Protein AF-A0A2G9ZGN1-F1 (afdb_monomer)

pLDDT: mean 92.4, std 6.83, range [63.09, 98.38]

InterPro domains:
  IPR003356 DNA methylase, adenine-specific [PF02384] (1-110)
  IPR029063 S-adenosyl-L-methionine-dependent methyltransferase superfamily [G3DSA:3.40.50.150] (1-111)
  IPR029063 S-adenosyl-L-methionine-dependent methyltransferase superfamily [SSF53335] (18-111)
  IPR051537 DNA Adenine N(4)/N(6)-Methyltransferase [PTHR42933] (5-110)

Structure (mmCIF, N/CA/C/O backbone):
data_AF-A0A2G9ZGN1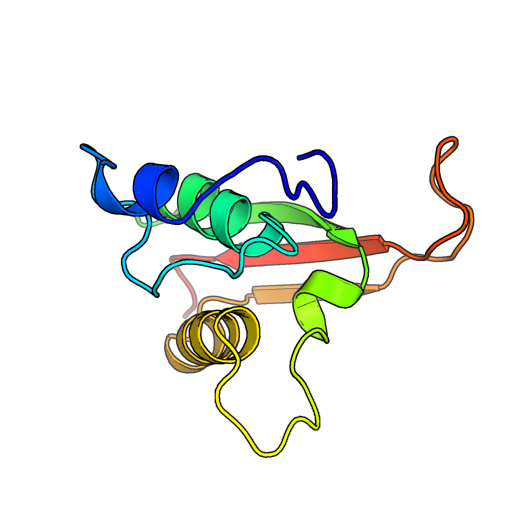-F1
#
_entry.id   AF-A0A2G9ZGN1-F1
#
loop_
_atom_site.group_PDB
_atom_site.id
_atom_site.type_symbol
_atom_site.label_atom_id
_atom_site.label_alt_id
_atom_site.label_comp_id
_atom_site.label_asym_id
_atom_site.label_entity_id
_atom_site.label_seq_id
_atom_site.pdbx_PDB_ins_code
_atom_site.Cartn_x
_atom_site.Cartn_y
_atom_site.Cartn_z
_atom_site.occupancy
_atom_site.B_iso_or_equiv
_atom_site.auth_seq_id
_atom_site.auth_comp_id
_atom_site.auth_asym_id
_atom_site.auth_atom_id
_atom_site.pdbx_PDB_model_num
ATOM 1 N N . PRO A 1 1 ? -1.951 -7.533 -6.458 1.00 91.88 1 PRO A N 1
ATOM 2 C CA . PRO A 1 1 ? -2.080 -6.901 -7.798 1.00 91.88 1 PRO A CA 1
ATOM 3 C C . PRO A 1 1 ? -0.810 -7.198 -8.607 1.00 91.88 1 PRO A C 1
ATOM 5 O O . PRO A 1 1 ? 0.150 -7.685 -8.012 1.00 91.88 1 PRO A O 1
ATOM 8 N N . MET A 1 2 ? -0.789 -6.920 -9.916 1.00 90.75 2 MET A N 1
ATOM 9 C CA . MET A 1 2 ? 0.483 -6.860 -10.652 1.00 90.75 2 MET A CA 1
ATOM 10 C C . MET A 1 2 ? 1.325 -5.709 -10.090 1.00 90.75 2 MET A C 1
ATOM 12 O O . MET A 1 2 ? 0.781 -4.640 -9.820 1.00 90.75 2 MET A O 1
ATOM 16 N N . TRP A 1 3 ? 2.617 -5.946 -9.878 1.00 90.19 3 TRP A N 1
ATOM 17 C CA . TRP A 1 3 ? 3.528 -4.970 -9.273 1.00 90.19 3 TRP A CA 1
ATOM 18 C C . TRP A 1 3 ? 3.951 -3.910 -10.292 1.00 90.19 3 TRP A C 1
ATOM 20 O O . TRP A 1 3 ? 4.112 -4.229 -11.471 1.00 90.19 3 TRP A O 1
ATOM 30 N N . ASN A 1 4 ? 4.163 -2.672 -9.839 1.00 88.25 4 ASN A N 1
ATOM 31 C CA . ASN A 1 4 ? 4.727 -1.576 -10.643 1.00 88.25 4 ASN A CA 1
ATOM 32 C C . ASN A 1 4 ? 3.990 -1.266 -11.950 1.00 88.25 4 ASN A C 1
ATOM 34 O O . ASN A 1 4 ? 4.610 -0.901 -12.945 1.00 88.25 4 ASN A O 1
ATOM 38 N N . GLN A 1 5 ? 2.663 -1.395 -11.967 1.00 93.19 5 GLN A N 1
ATOM 39 C CA . GLN A 1 5 ? 1.891 -0.983 -13.140 1.00 93.19 5 GLN A CA 1
ATOM 40 C C . GLN A 1 5 ? 2.011 0.532 -13.347 1.00 93.19 5 GLN A C 1
ATOM 42 O O . GLN A 1 5 ? 1.719 1.303 -12.435 1.00 93.19 5 GLN A O 1
ATOM 47 N N . ASP A 1 6 ? 2.384 0.948 -14.551 1.00 91.88 6 ASP A N 1
ATOM 48 C CA . ASP A 1 6 ? 2.574 2.344 -14.971 1.00 91.88 6 ASP A CA 1
ATOM 49 C C . ASP A 1 6 ? 1.466 2.838 -15.924 1.00 91.88 6 ASP A C 1
ATOM 51 O O . ASP A 1 6 ? 1.427 3.997 -16.333 1.00 91.88 6 ASP A O 1
ATOM 55 N N . THR A 1 7 ? 0.506 1.968 -16.243 1.00 92.56 7 THR A N 1
ATOM 56 C CA . THR A 1 7 ? -0.596 2.247 -17.173 1.00 92.56 7 THR A CA 1
ATOM 57 C C . THR A 1 7 ? -1.664 3.183 -16.604 1.00 92.56 7 THR A C 1
ATOM 59 O O . THR A 1 7 ? -2.517 3.671 -17.345 1.00 92.56 7 THR A O 1
ATOM 62 N N . PHE A 1 8 ? -1.671 3.407 -15.288 1.00 91.88 8 PHE A N 1
ATOM 63 C CA . PHE A 1 8 ? -2.657 4.253 -14.619 1.00 91.88 8 PHE A CA 1
ATOM 64 C C . PHE A 1 8 ? -2.167 5.696 -14.553 1.00 91.88 8 PHE A C 1
ATOM 66 O O . PHE A 1 8 ? -1.110 5.988 -13.997 1.00 91.88 8 PHE A O 1
ATOM 73 N N . THR A 1 9 ? -2.968 6.606 -15.099 1.00 91.88 9 THR A N 1
ATOM 74 C CA . THR A 1 9 ? -2.642 8.035 -15.143 1.00 91.88 9 THR A CA 1
ATOM 75 C C . THR A 1 9 ? -3.293 8.777 -13.984 1.00 91.88 9 THR A C 1
ATOM 77 O O . THR A 1 9 ? -4.213 8.274 -13.341 1.00 91.88 9 THR A O 1
ATOM 80 N N . GLN A 1 10 ? -2.871 10.021 -13.750 1.00 90.44 10 GLN A N 1
ATOM 81 C CA . GLN A 1 10 ? -3.498 10.886 -12.748 1.00 90.44 10 GLN A CA 1
ATOM 82 C C . GLN A 1 10 ? -5.028 10.996 -12.924 1.00 90.44 10 GLN A C 1
ATOM 84 O O . GLN A 1 10 ? -5.760 10.933 -11.937 1.00 90.44 10 GLN A O 1
ATOM 89 N N . ALA A 1 11 ? -5.513 11.033 -14.170 1.00 93.19 11 ALA A N 1
ATOM 90 C CA . ALA A 1 11 ? -6.940 11.073 -14.481 1.00 93.19 11 ALA A CA 1
ATOM 91 C C . ALA A 1 11 ? -7.707 9.836 -13.978 1.00 93.19 11 ALA A C 1
ATOM 93 O O . ALA A 1 11 ? -8.893 9.941 -13.671 1.00 93.19 11 ALA A O 1
ATOM 94 N N . THR A 1 12 ? -7.060 8.670 -13.862 1.00 93.94 12 THR A N 1
ATOM 95 C CA . THR A 1 12 ? -7.681 7.475 -13.269 1.00 93.94 12 THR A CA 1
ATOM 96 C C . THR A 1 12 ? -8.077 7.724 -11.814 1.00 93.94 12 THR A C 1
ATOM 98 O O . THR A 1 12 ? -9.139 7.279 -11.386 1.00 93.94 12 THR A O 1
ATOM 101 N N . TYR A 1 13 ? -7.232 8.425 -11.059 1.00 94.44 13 TYR A N 1
ATOM 102 C CA . TYR A 1 13 ? -7.447 8.663 -9.634 1.00 94.44 13 TYR A CA 1
ATOM 103 C C . TYR A 1 13 ? -8.384 9.850 -9.385 1.00 94.44 13 TYR A C 1
ATOM 105 O O . TYR A 1 13 ? -9.231 9.779 -8.502 1.00 94.44 13 TYR A O 1
ATOM 113 N N . GLU A 1 14 ? -8.274 10.909 -10.192 1.00 93.12 14 GLU A N 1
ATOM 114 C CA . GLU A 1 14 ? -9.128 12.104 -10.091 1.00 93.12 14 GLU A CA 1
ATOM 115 C C . GLU A 1 14 ? -10.594 11.822 -10.423 1.00 93.12 14 GLU A C 1
ATOM 117 O O . GLU A 1 14 ? -11.487 12.371 -9.784 1.00 93.12 14 GLU A O 1
ATOM 122 N N . ASN A 1 15 ? -10.851 10.942 -11.393 1.00 94.00 15 ASN A N 1
ATOM 123 C CA . ASN A 1 15 ? -12.208 10.581 -11.804 1.00 94.00 15 ASN A CA 1
ATOM 124 C C . ASN A 1 15 ? -12.801 9.434 -10.969 1.00 94.00 15 ASN A C 1
ATOM 126 O O . ASN A 1 15 ? -13.770 8.792 -11.382 1.00 94.00 15 ASN A O 1
ATOM 130 N N . ASP A 1 16 ? -12.221 9.137 -9.805 1.00 95.25 16 ASP A N 1
ATOM 131 C CA . ASP A 1 16 ? -12.723 8.082 -8.941 1.00 95.25 16 ASP A CA 1
ATOM 132 C C . ASP A 1 16 ? -14.044 8.462 -8.257 1.00 95.25 16 ASP A C 1
ATOM 134 O O . ASP A 1 16 ? -14.086 9.259 -7.321 1.00 95.25 16 ASP A O 1
ATOM 138 N N . THR A 1 17 ? -15.131 7.797 -8.644 1.00 95.19 17 THR A N 1
ATOM 139 C CA . THR A 1 17 ? -16.470 8.028 -8.080 1.00 95.19 17 THR A CA 1
ATOM 140 C C . THR A 1 17 ? -16.643 7.512 -6.648 1.00 95.19 17 THR A C 1
ATOM 142 O O . THR A 1 17 ? -17.650 7.810 -6.010 1.00 95.19 17 THR A O 1
ATOM 145 N N . TYR A 1 18 ? -15.702 6.713 -6.136 1.00 94.69 18 TYR A N 1
ATOM 146 C CA . TYR A 1 18 ? -15.810 6.049 -4.830 1.00 94.69 18 TYR A CA 1
ATOM 147 C C . TYR A 1 18 ? -14.969 6.703 -3.724 1.00 94.69 18 TYR A C 1
ATOM 149 O O . TYR A 1 18 ? -14.966 6.210 -2.591 1.00 94.69 18 TYR A O 1
ATOM 157 N N . ASN A 1 19 ? -14.268 7.801 -4.028 1.00 93.50 19 ASN A N 1
ATOM 158 C CA . ASN A 1 19 ? -13.406 8.523 -3.090 1.00 93.50 19 ASN A CA 1
ATOM 159 C C . ASN A 1 19 ? -12.443 7.582 -2.327 1.00 93.50 19 ASN A C 1
ATOM 161 O O . ASN A 1 19 ? -12.412 7.531 -1.088 1.00 93.50 19 ASN A O 1
ATOM 165 N N . ARG A 1 20 ? -11.727 6.748 -3.090 1.0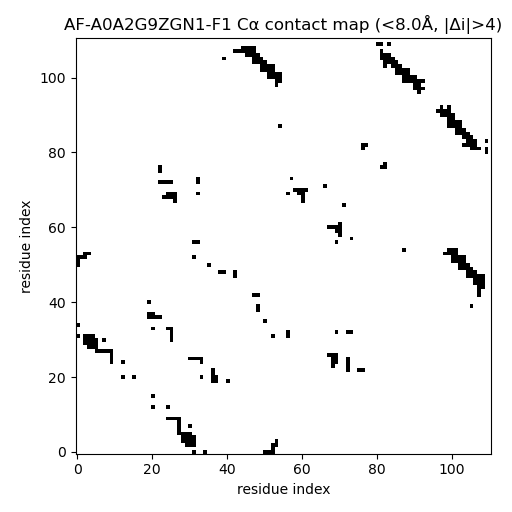0 95.75 20 ARG A N 1
ATOM 166 C CA . ARG A 1 20 ? -10.783 5.725 -2.612 1.00 95.75 20 ARG A CA 1
ATOM 167 C C . ARG A 1 20 ? -9.399 6.297 -2.334 1.00 95.75 20 ARG A C 1
ATOM 169 O O . ARG A 1 20 ? -8.728 5.806 -1.434 1.00 95.75 20 ARG A O 1
ATOM 176 N N . PHE A 1 21 ? -8.990 7.334 -3.057 1.00 96.19 21 PHE A N 1
ATOM 177 C CA . PHE A 1 21 ? -7.620 7.857 -3.047 1.00 96.19 21 PHE A CA 1
ATOM 178 C C . PHE A 1 21 ? -7.448 9.084 -2.138 1.00 96.19 21 PHE A C 1
ATOM 180 O O . PHE A 1 21 ? -6.918 10.114 -2.549 1.00 96.19 21 PHE A O 1
ATOM 187 N N . VAL A 1 22 ? -7.935 8.984 -0.897 1.00 93.75 22 VAL A N 1
ATOM 188 C CA . VAL A 1 22 ? -7.957 10.103 0.068 1.00 93.75 22 VAL A CA 1
ATOM 189 C C . VAL A 1 22 ? -6.571 10.509 0.574 1.00 93.75 22 VAL A C 1
ATOM 191 O O . VAL A 1 22 ? -6.399 11.642 1.010 1.00 93.75 22 VAL A O 1
ATOM 194 N N . TYR A 1 23 ? -5.587 9.611 0.485 1.00 94.75 23 TYR A N 1
ATOM 195 C CA . TYR A 1 23 ? -4.204 9.866 0.900 1.00 94.75 23 TY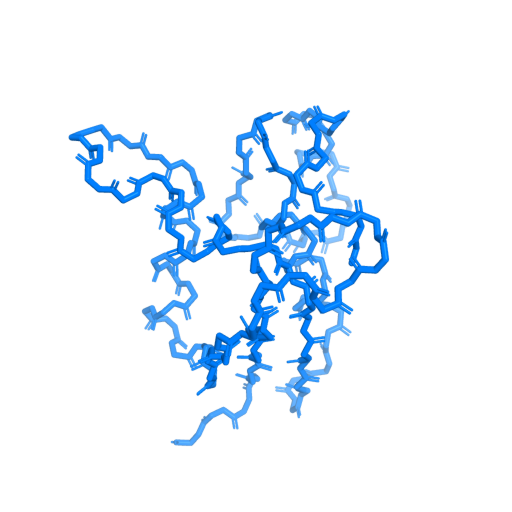R A CA 1
ATOM 196 C C . TYR A 1 23 ? -3.345 10.451 -0.232 1.00 94.75 23 TYR A C 1
ATOM 198 O O . TYR A 1 23 ? -2.159 10.727 -0.062 1.00 94.75 23 TYR A O 1
ATOM 206 N N . GLY A 1 24 ? -3.943 10.651 -1.410 1.00 94.12 24 GLY A N 1
ATOM 207 C CA . GLY A 1 24 ? -3.294 11.200 -2.592 1.00 94.12 24 GLY A CA 1
ATOM 208 C C . GLY A 1 24 ? -3.118 10.182 -3.714 1.00 94.12 24 GLY A C 1
ATOM 209 O O . GLY A 1 24 ? -3.431 8.995 -3.601 1.00 94.12 24 GLY A O 1
ATOM 210 N N . TYR A 1 25 ? -2.617 10.674 -4.844 1.00 94.12 25 TYR A N 1
ATOM 211 C CA . TYR A 1 25 ? -2.485 9.893 -6.072 1.00 94.12 25 TYR A CA 1
ATOM 212 C C . TYR A 1 25 ? -1.046 9.416 -6.233 1.00 94.12 25 TYR A C 1
ATOM 214 O O . TYR A 1 25 ? -0.141 10.246 -6.138 1.00 94.12 25 TYR A O 1
ATOM 222 N N . PRO A 1 26 ? -0.791 8.124 -6.489 1.00 91.88 26 PRO A N 1
ATOM 223 C CA . PRO A 1 26 ? 0.565 7.660 -6.756 1.00 91.88 26 PRO A CA 1
ATOM 224 C C . PRO A 1 26 ? 1.118 8.298 -8.044 1.00 91.88 26 PRO A C 1
ATOM 226 O O . PRO A 1 26 ? 0.385 8.884 -8.848 1.00 91.88 26 PRO A O 1
ATOM 229 N N . SER A 1 27 ? 2.435 8.238 -8.237 1.00 86.69 27 SER A N 1
ATOM 230 C CA . SER A 1 27 ? 3.051 8.679 -9.491 1.00 86.69 27 SER A CA 1
ATOM 231 C C . SER A 1 27 ? 2.754 7.699 -10.626 1.00 86.69 27 SER A C 1
ATOM 233 O O . SER A 1 27 ? 2.529 6.517 -10.395 1.00 86.69 27 SER A O 1
ATOM 235 N N . ASN A 1 28 ? 2.850 8.166 -11.873 1.00 86.38 28 ASN A N 1
ATOM 236 C CA . ASN A 1 28 ? 2.660 7.314 -13.057 1.00 86.38 28 ASN A CA 1
ATOM 237 C C . ASN A 1 28 ? 3.714 6.190 -13.180 1.00 86.38 28 ASN A C 1
ATOM 239 O O . ASN A 1 28 ? 3.621 5.369 -14.075 1.00 86.38 28 ASN A O 1
ATOM 243 N N . SER A 1 29 ? 4.735 6.165 -12.319 1.00 85.19 29 SER A N 1
ATOM 244 C CA . SER A 1 29 ? 5.786 5.143 -12.307 1.00 85.19 29 SER A CA 1
ATOM 245 C C . SER A 1 29 ? 5.389 3.840 -11.607 1.00 85.19 29 SER A C 1
ATOM 247 O O . SER A 1 29 ? 6.075 2.841 -11.784 1.00 85.19 29 SER A O 1
ATOM 249 N N . SER A 1 30 ? 4.368 3.857 -10.743 1.00 91.94 30 SER A N 1
ATOM 250 C CA . SER A 1 30 ? 3.855 2.655 -10.077 1.00 91.94 30 SER A CA 1
ATOM 251 C C . SER A 1 30 ? 2.479 2.912 -9.469 1.00 91.94 30 SER A C 1
ATOM 253 O O . SER A 1 30 ? 2.260 3.894 -8.763 1.00 91.94 30 SER A O 1
ATOM 255 N N . ALA A 1 31 ? 1.555 1.982 -9.691 1.00 94.75 31 ALA A N 1
ATOM 256 C CA . ALA A 1 31 ? 0.210 2.003 -9.131 1.00 94.75 31 ALA A CA 1
ATOM 257 C C . ALA A 1 31 ? 0.066 1.210 -7.821 1.00 94.75 31 ALA A C 1
ATOM 259 O O . ALA A 1 31 ? -1.059 1.013 -7.355 1.00 94.75 31 ALA A O 1
ATOM 260 N N . ASP A 1 32 ? 1.159 0.762 -7.196 1.00 95.62 32 ASP A N 1
ATOM 261 C CA . ASP A 1 32 ? 1.095 -0.087 -5.996 1.00 95.62 32 ASP A CA 1
ATOM 262 C C . ASP A 1 32 ? 0.321 0.587 -4.851 1.00 95.62 32 ASP A C 1
ATOM 264 O O . ASP A 1 32 ? -0.601 -0.002 -4.281 1.00 95.62 32 ASP A O 1
ATOM 268 N N . TRP A 1 33 ? 0.608 1.865 -4.575 1.00 96.06 33 TRP A N 1
ATOM 269 C CA . TRP A 1 33 ? -0.137 2.658 -3.585 1.00 96.06 33 TRP A CA 1
ATOM 270 C C . TRP A 1 33 ? -1.550 3.045 -4.038 1.00 96.06 33 TRP A C 1
ATOM 272 O O . TRP A 1 33 ? -2.394 3.371 -3.204 1.00 96.06 33 TRP A O 1
ATOM 282 N N . GLY A 1 34 ? -1.846 2.956 -5.335 1.00 96.38 34 GLY A N 1
ATOM 283 C CA . GLY A 1 34 ? -3.216 3.018 -5.843 1.00 96.38 34 GLY A CA 1
ATOM 284 C C . GLY A 1 34 ? -4.002 1.767 -5.443 1.00 96.38 34 GLY A C 1
ATOM 285 O O . GLY A 1 34 ? -5.082 1.861 -4.859 1.00 96.38 34 GLY A O 1
ATOM 286 N N . TRP A 1 35 ? -3.431 0.583 -5.667 1.00 97.19 35 TRP A N 1
ATOM 287 C CA . TRP A 1 35 ? -4.050 -0.681 -5.264 1.00 97.19 35 TRP A CA 1
ATOM 288 C C . TRP A 1 35 ? -4.216 -0.810 -3.750 1.00 97.19 35 TRP A C 1
ATOM 290 O O . TRP A 1 35 ? -5.276 -1.243 -3.298 1.00 97.19 35 TRP A O 1
ATOM 300 N N . ILE A 1 36 ? -3.215 -0.401 -2.964 1.00 97.56 36 ILE A N 1
ATOM 301 C CA . ILE A 1 36 ? -3.311 -0.398 -1.497 1.00 97.56 36 ILE A CA 1
ATOM 302 C C . ILE A 1 36 ? -4.505 0.448 -1.041 1.00 97.56 36 ILE A C 1
ATOM 304 O O . ILE A 1 36 ? -5.340 -0.039 -0.281 1.00 97.56 36 ILE A O 1
ATOM 308 N N . GLN A 1 37 ? -4.635 1.681 -1.541 1.00 97.31 37 GLN A N 1
ATOM 309 C CA . GLN A 1 37 ? -5.753 2.564 -1.191 1.00 97.31 37 GLN A CA 1
ATOM 310 C C . GLN A 1 37 ? -7.108 1.999 -1.637 1.00 97.31 37 GLN A C 1
ATOM 312 O O . GLN A 1 37 ? -8.080 2.042 -0.880 1.00 97.31 37 GLN A O 1
ATOM 317 N N . HIS A 1 38 ? -7.170 1.404 -2.831 1.00 97.06 38 HIS A N 1
ATOM 318 C CA . HIS A 1 38 ? -8.367 0.724 -3.324 1.00 97.06 38 HIS A CA 1
ATOM 319 C C . HIS A 1 38 ? -8.818 -0.406 -2.384 1.00 97.06 38 HIS A C 1
ATOM 321 O O . HIS A 1 38 ? -9.992 -0.474 -2.006 1.00 97.06 38 HIS A O 1
ATOM 327 N N . MET A 1 39 ? -7.890 -1.275 -1.975 1.00 97.56 39 MET A N 1
ATOM 328 C CA . MET A 1 39 ? -8.169 -2.375 -1.051 1.00 97.56 39 MET A CA 1
ATOM 329 C C . MET A 1 39 ? -8.551 -1.849 0.337 1.00 97.56 39 MET A C 1
ATOM 331 O O . MET A 1 39 ? -9.565 -2.274 0.886 1.00 97.56 39 MET A O 1
ATOM 335 N N . PHE A 1 40 ? -7.806 -0.874 0.866 1.00 97.25 40 PHE A N 1
ATOM 336 C CA . PHE A 1 40 ? -8.067 -0.246 2.161 1.00 97.25 40 PHE A CA 1
ATOM 337 C C . PHE A 1 40 ? -9.473 0.353 2.243 1.00 97.25 40 PHE A C 1
ATOM 339 O O . PHE A 1 40 ? -10.206 0.096 3.200 1.00 97.25 40 PHE A O 1
ATOM 346 N N . LYS A 1 41 ? -9.890 1.109 1.219 1.00 96.38 41 LYS A N 1
ATOM 347 C CA . LYS A 1 41 ? -11.229 1.711 1.184 1.00 96.38 41 LYS A CA 1
ATOM 348 C C . LYS A 1 41 ? -12.339 0.660 1.122 1.00 96.38 41 LYS A C 1
ATOM 350 O O . LYS A 1 41 ? -13.431 0.906 1.629 1.00 96.38 41 LYS A O 1
ATOM 355 N N . SER A 1 42 ? -12.047 -0.495 0.530 1.00 96.19 42 SER A N 1
ATOM 356 C CA . SER A 1 42 ? -12.982 -1.616 0.393 1.00 96.19 42 SER A CA 1
ATOM 357 C C . SER A 1 42 ? -13.139 -2.438 1.680 1.00 96.19 42 SER A C 1
ATOM 359 O O . SER A 1 42 ? -14.048 -3.262 1.773 1.00 96.19 42 SER A O 1
ATOM 361 N N . LEU A 1 43 ? -12.286 -2.227 2.689 1.00 96.38 43 LEU A N 1
ATOM 362 C CA . LEU A 1 43 ? -12.410 -2.892 3.984 1.00 96.38 43 LEU A CA 1
ATOM 363 C C . LEU A 1 43 ? -13.616 -2.381 4.781 1.00 96.38 43 LEU A C 1
ATOM 365 O O . LEU A 1 43 ? -13.966 -1.200 4.737 1.00 96.38 43 LEU A O 1
ATOM 369 N N . LYS A 1 44 ? -14.186 -3.259 5.612 1.00 96.88 44 LYS A N 1
ATOM 370 C CA . LYS A 1 44 ? -15.066 -2.853 6.720 1.00 96.88 44 LYS A CA 1
ATOM 371 C C . LYS A 1 44 ? -14.285 -2.026 7.752 1.00 96.88 44 LYS A C 1
ATOM 373 O O . LYS A 1 44 ? -13.060 -1.975 7.707 1.00 96.88 44 LYS A O 1
ATOM 378 N N . LYS A 1 45 ? -14.985 -1.370 8.683 1.00 93.75 45 LYS A N 1
ATOM 379 C CA . LYS A 1 45 ? -14.351 -0.534 9.723 1.00 93.75 45 LYS A CA 1
ATOM 380 C C . LYS A 1 45 ? -13.418 -1.329 10.650 1.00 93.75 45 LYS A C 1
ATOM 382 O O . LYS A 1 45 ? -12.418 -0.783 11.078 1.00 93.75 45 LYS A O 1
ATOM 387 N N . ASP A 1 46 ? -13.732 -2.597 10.873 1.00 95.50 46 ASP A N 1
ATOM 388 C CA . ASP A 1 46 ? -12.997 -3.618 11.635 1.00 95.50 46 ASP A CA 1
ATOM 389 C C . ASP A 1 46 ? -12.155 -4.540 10.726 1.00 95.50 46 ASP A C 1
ATOM 391 O O . ASP A 1 46 ? -11.727 -5.631 11.099 1.00 95.50 46 ASP A O 1
ATOM 395 N N . GLY A 1 47 ? -11.967 -4.142 9.465 1.00 97.19 47 GLY A N 1
ATOM 396 C CA . GLY A 1 47 ? -11.323 -4.968 8.456 1.00 97.19 47 GLY A CA 1
ATOM 397 C C . GLY A 1 47 ? -9.797 -4.943 8.524 1.00 97.19 47 GLY A C 1
ATOM 398 O O . GLY A 1 47 ? -9.170 -3.941 8.876 1.00 97.19 47 GLY A O 1
ATOM 399 N N . ARG A 1 48 ? -9.198 -6.040 8.054 1.00 97.56 48 ARG A N 1
ATOM 400 C CA . ARG A 1 48 ? -7.757 -6.190 7.839 1.00 97.56 48 ARG A CA 1
ATOM 401 C C . ARG A 1 48 ? -7.494 -6.685 6.419 1.00 97.56 48 ARG A C 1
ATOM 403 O O . ARG A 1 48 ? -8.258 -7.495 5.897 1.00 97.56 48 ARG A O 1
ATOM 410 N N . MET A 1 49 ? -6.410 -6.223 5.805 1.00 97.81 49 MET A N 1
ATOM 411 C CA . MET A 1 49 ? -5.924 -6.734 4.520 1.00 97.81 49 MET A CA 1
ATOM 412 C C . MET A 1 49 ? -4.464 -7.156 4.613 1.00 97.81 49 MET A C 1
ATOM 414 O O . MET A 1 49 ? -3.694 -6.588 5.383 1.00 97.81 49 MET A O 1
ATOM 418 N N . ALA A 1 50 ? -4.088 -8.106 3.764 1.00 98.12 50 ALA A N 1
ATOM 419 C CA . ALA A 1 50 ? -2.705 -8.403 3.433 1.00 98.12 50 ALA A CA 1
ATOM 420 C C . ALA A 1 50 ? -2.548 -8.321 1.912 1.00 98.12 50 ALA A C 1
ATO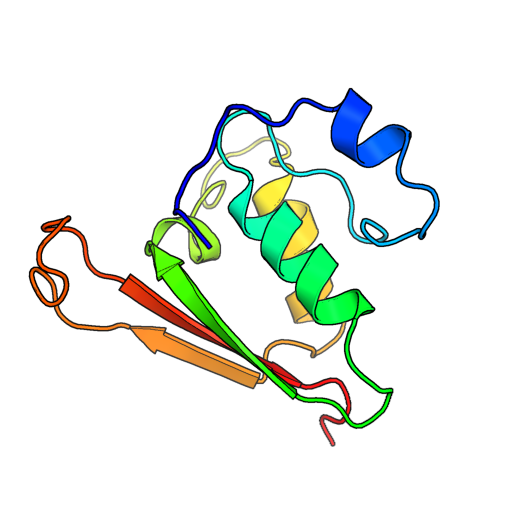M 422 O O . ALA A 1 50 ? -3.412 -8.795 1.169 1.00 98.12 50 ALA A O 1
ATOM 423 N N . VAL A 1 51 ? -1.467 -7.705 1.445 1.00 98.06 51 VAL A N 1
ATOM 424 C CA . VAL A 1 51 ? -1.158 -7.600 0.018 1.00 98.06 51 VAL A CA 1
ATOM 425 C C . VAL A 1 51 ? 0.308 -7.906 -0.228 1.00 98.06 51 VAL A C 1
ATOM 427 O O . VAL A 1 51 ? 1.178 -7.532 0.555 1.00 98.06 51 VAL A O 1
ATOM 430 N N . VAL A 1 52 ? 0.560 -8.601 -1.333 1.00 96.62 52 VAL A N 1
ATOM 431 C CA . VAL A 1 52 ? 1.898 -8.958 -1.788 1.00 96.62 52 VAL A CA 1
ATOM 432 C C . VAL A 1 52 ? 2.341 -7.987 -2.881 1.00 96.62 52 VAL A C 1
ATOM 434 O O . VAL A 1 52 ? 1.645 -7.848 -3.891 1.00 96.62 52 VAL A O 1
ATOM 437 N N . LEU A 1 53 ? 3.484 -7.332 -2.672 1.00 95.44 53 LEU A N 1
ATOM 438 C CA . LEU A 1 53 ? 4.071 -6.299 -3.542 1.00 95.44 53 LEU A CA 1
ATOM 439 C C . LEU A 1 53 ? 5.594 -6.473 -3.632 1.00 95.44 53 LEU A C 1
ATOM 441 O O . LEU A 1 53 ? 6.161 -7.231 -2.847 1.00 95.44 53 LEU A O 1
ATOM 445 N N . ASP A 1 54 ? 6.271 -5.766 -4.538 1.00 93.44 54 ASP A N 1
ATOM 446 C CA . ASP A 1 54 ? 7.734 -5.670 -4.488 1.00 93.44 54 ASP A CA 1
ATOM 447 C C . ASP A 1 54 ? 8.214 -4.748 -3.354 1.00 93.44 54 ASP A C 1
ATOM 449 O O . ASP A 1 54 ? 7.464 -3.932 -2.805 1.00 93.44 54 ASP A O 1
ATOM 453 N N . THR A 1 55 ? 9.500 -4.849 -3.012 1.00 93.94 55 THR A N 1
ATOM 454 C CA . THR A 1 55 ? 10.138 -4.035 -1.960 1.00 93.94 55 THR A CA 1
ATOM 455 C C . THR A 1 55 ? 10.103 -2.527 -2.222 1.00 93.94 55 THR A C 1
ATOM 457 O O . THR A 1 55 ? 10.235 -1.722 -1.292 1.00 93.94 55 THR A O 1
ATOM 460 N N . GLY A 1 56 ? 9.898 -2.101 -3.462 1.00 91.62 56 GLY A N 1
ATOM 461 C CA . GLY A 1 56 ? 9.758 -0.704 -3.824 1.00 91.62 56 GLY A CA 1
ATOM 462 C C . GLY A 1 56 ? 8.513 -0.049 -3.224 1.00 91.62 56 GLY A C 1
ATOM 463 O O . GLY A 1 56 ? 8.572 1.136 -2.904 1.00 91.62 56 GLY A O 1
ATOM 464 N N . ALA A 1 57 ? 7.442 -0.791 -2.922 1.00 93.44 57 ALA A N 1
ATOM 465 C CA . ALA A 1 57 ? 6.244 -0.217 -2.296 1.00 93.44 57 ALA A CA 1
ATOM 466 C C . ALA A 1 57 ? 6.537 0.433 -0.925 1.00 93.44 57 ALA A C 1
ATOM 468 O O . ALA A 1 57 ? 5.911 1.429 -0.546 1.00 93.44 57 ALA A O 1
ATOM 469 N N . VAL A 1 58 ? 7.535 -0.073 -0.193 1.00 93.69 58 VAL A N 1
ATOM 470 C CA . VAL A 1 58 ? 7.944 0.457 1.123 1.00 93.69 58 VAL A CA 1
ATOM 471 C C . VAL A 1 58 ? 9.150 1.397 1.065 1.00 93.69 58 VAL A C 1
ATOM 473 O O . VAL A 1 58 ? 9.443 2.071 2.051 1.00 93.69 58 VAL A O 1
ATOM 476 N N . SER A 1 59 ? 9.837 1.491 -0.076 1.00 91.12 59 SER A N 1
ATOM 477 C CA . SER A 1 59 ? 11.113 2.213 -0.197 1.00 91.12 59 SER A CA 1
ATOM 478 C C . SER A 1 59 ? 11.131 3.310 -1.263 1.00 91.12 59 SER A C 1
ATOM 480 O O . SER A 1 59 ? 11.911 4.256 -1.136 1.00 91.12 59 SER A O 1
ATOM 482 N N . ARG A 1 60 ? 10.259 3.266 -2.280 1.00 90.12 60 ARG A N 1
ATOM 483 C CA . ARG A 1 60 ? 10.226 4.276 -3.348 1.00 90.12 60 ARG A CA 1
ATOM 484 C C . ARG A 1 60 ? 10.024 5.673 -2.781 1.00 90.12 60 ARG A C 1
ATOM 486 O O . ARG A 1 60 ? 9.198 5.900 -1.893 1.00 90.12 60 ARG A O 1
ATOM 493 N N . GLY A 1 61 ? 10.829 6.604 -3.289 1.00 81.56 61 GLY A N 1
ATOM 494 C CA . GLY A 1 61 ? 10.851 7.995 -2.847 1.00 81.56 61 GLY A CA 1
ATOM 495 C C . GLY A 1 61 ? 11.637 8.262 -1.562 1.00 81.56 61 GLY A C 1
ATOM 496 O O . GLY A 1 61 ? 11.842 9.432 -1.229 1.00 81.56 61 GLY A O 1
ATOM 497 N N . SER A 1 62 ? 12.097 7.232 -0.845 1.00 78.25 62 SER A N 1
ATOM 498 C CA . SER A 1 62 ? 12.966 7.409 0.322 1.00 78.25 62 SER A CA 1
ATOM 499 C C . SER A 1 62 ? 14.329 7.964 -0.109 1.00 78.25 62 SER A C 1
ATOM 501 O O . SER A 1 62 ? 14.899 7.526 -1.103 1.00 78.25 62 SER A O 1
A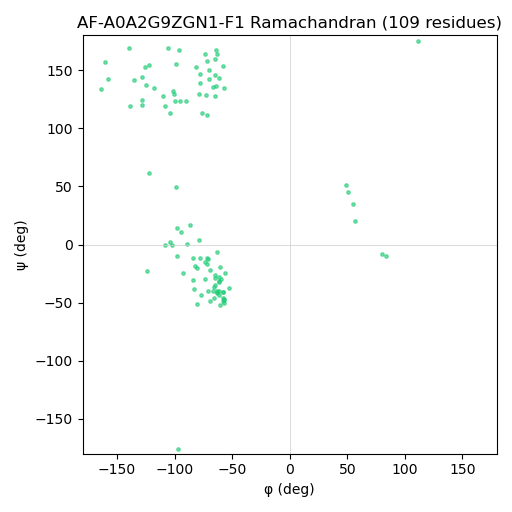TOM 503 N N . GLY A 1 63 ? 14.844 8.961 0.617 1.00 74.75 63 GLY A N 1
ATOM 504 C CA . GLY A 1 63 ? 16.124 9.618 0.308 1.00 74.75 63 GLY A CA 1
ATOM 505 C C . GLY A 1 63 ? 16.057 10.741 -0.738 1.00 74.75 63 GLY A C 1
ATOM 506 O O . GLY A 1 63 ? 17.011 11.508 -0.865 1.00 74.75 63 GLY A O 1
ATOM 507 N N . ASN A 1 64 ? 14.928 10.916 -1.434 1.00 75.81 64 ASN A N 1
ATOM 508 C CA . ASN A 1 64 ? 14.734 12.058 -2.328 1.00 75.81 64 ASN A CA 1
ATOM 509 C C . ASN A 1 64 ? 14.515 13.347 -1.522 1.00 75.81 64 ASN A C 1
ATOM 511 O O . ASN A 1 64 ? 13.632 13.410 -0.665 1.00 75.81 64 ASN A O 1
ATOM 515 N N . LYS A 1 65 ? 15.283 14.400 -1.840 1.00 63.09 65 LYS A N 1
ATOM 516 C CA . LYS A 1 65 ? 15.176 15.728 -1.199 1.00 63.09 65 LYS A CA 1
ATOM 517 C C . LYS A 1 65 ? 13.899 16.502 -1.580 1.00 63.09 65 LYS A C 1
ATOM 519 O O . LYS A 1 65 ? 13.598 17.504 -0.945 1.00 63.09 65 LYS A O 1
ATOM 524 N N . GLY A 1 66 ? 13.162 16.049 -2.600 1.00 68.19 66 GLY A N 1
ATOM 525 C CA . GLY A 1 66 ? 11.887 16.630 -3.043 1.00 68.19 66 GLY A CA 1
ATOM 526 C C . GLY A 1 66 ? 10.646 15.913 -2.493 1.00 68.19 66 GLY A C 1
ATOM 527 O O . GLY A 1 66 ? 10.750 14.975 -1.696 1.00 68.19 66 GLY A O 1
ATOM 528 N N . SER A 1 67 ? 9.459 16.345 -2.928 1.00 66.69 67 SER A N 1
ATOM 529 C CA . SER A 1 67 ? 8.218 15.593 -2.709 1.00 66.69 67 SER A CA 1
ATOM 530 C C . SER A 1 67 ? 8.203 14.329 -3.567 1.00 66.69 67 SER A C 1
ATOM 532 O O . SER A 1 67 ? 8.693 14.305 -4.698 1.00 66.69 67 SER A O 1
ATOM 534 N N . ASN A 1 68 ? 7.666 13.248 -3.016 1.00 85.88 68 ASN A N 1
ATOM 535 C CA . ASN A 1 68 ? 7.434 12.020 -3.758 1.00 85.88 68 ASN A CA 1
ATOM 536 C C . ASN A 1 68 ? 6.071 11.484 -3.339 1.00 85.88 68 ASN A C 1
ATOM 538 O O . ASN A 1 68 ? 5.869 11.173 -2.169 1.00 85.88 68 ASN A O 1
ATOM 542 N N . LYS A 1 69 ? 5.155 11.371 -4.305 1.00 89.69 69 LYS A N 1
ATOM 543 C CA . LYS A 1 69 ? 3.751 11.062 -4.026 1.00 89.69 69 LYS A CA 1
ATOM 544 C C . LYS A 1 69 ? 3.578 9.737 -3.268 1.00 89.69 69 LYS A C 1
ATOM 546 O O . LYS A 1 69 ? 2.816 9.693 -2.313 1.00 89.69 69 LYS A O 1
ATOM 551 N N . GLU A 1 70 ? 4.329 8.685 -3.616 1.00 91.06 70 GLU A N 1
ATOM 552 C CA . GLU A 1 70 ? 4.281 7.406 -2.883 1.00 91.06 70 GLU A CA 1
ATOM 553 C C . GLU A 1 70 ? 4.817 7.525 -1.453 1.00 91.06 70 GLU A C 1
ATOM 555 O O . GLU A 1 70 ? 4.236 6.954 -0.533 1.00 91.06 70 GLU A O 1
ATOM 560 N N . ARG A 1 71 ? 5.905 8.278 -1.241 1.00 92.31 71 ARG A N 1
ATOM 561 C CA . ARG A 1 71 ? 6.426 8.539 0.109 1.00 92.31 71 ARG A CA 1
ATOM 562 C C . ARG A 1 71 ? 5.403 9.288 0.958 1.00 92.31 71 ARG A C 1
ATOM 564 O O . ARG A 1 71 ? 5.240 8.949 2.125 1.00 92.31 71 ARG A O 1
ATOM 571 N N . ASP A 1 72 ? 4.746 10.291 0.389 1.00 93.69 72 ASP A N 1
ATOM 572 C CA . ASP A 1 72 ? 3.804 11.140 1.115 1.00 93.69 72 ASP A CA 1
ATOM 573 C C . ASP A 1 72 ? 2.517 10.356 1.462 1.00 93.69 72 ASP A C 1
ATOM 575 O O . ASP A 1 72 ? 2.073 10.413 2.607 1.00 93.69 72 ASP A O 1
ATOM 579 N N . ILE A 1 73 ? 2.010 9.507 0.551 1.00 95.62 73 ILE A N 1
ATOM 580 C CA . ILE A 1 73 ? 0.925 8.546 0.843 1.00 95.62 73 ILE A CA 1
ATOM 581 C C . ILE A 1 73 ? 1.352 7.572 1.952 1.00 95.62 73 ILE A C 1
ATOM 583 O O . ILE A 1 73 ? 0.654 7.411 2.953 1.00 95.62 73 ILE A O 1
ATOM 587 N N . ARG A 1 74 ? 2.518 6.923 1.802 1.00 95.56 74 ARG A N 1
ATOM 588 C CA . ARG A 1 74 ? 3.034 5.951 2.780 1.00 95.56 74 ARG A CA 1
ATOM 589 C C . ARG A 1 74 ? 3.188 6.570 4.163 1.00 95.56 74 ARG A C 1
ATOM 591 O O . ARG A 1 74 ? 2.863 5.927 5.156 1.00 95.56 74 ARG A O 1
ATOM 598 N N . LYS A 1 75 ? 3.678 7.809 4.219 1.00 95.19 75 LYS A N 1
ATOM 599 C CA . LYS A 1 75 ? 3.821 8.574 5.455 1.00 95.19 75 LYS A CA 1
ATOM 600 C C . LYS A 1 75 ? 2.473 8.712 6.164 1.00 95.19 75 LYS A C 1
ATOM 602 O O . LYS A 1 75 ? 2.411 8.389 7.341 1.00 95.19 75 LYS A O 1
ATOM 607 N N . GLN A 1 76 ? 1.408 9.085 5.455 1.00 96.38 76 GLN A N 1
ATOM 608 C CA . GLN A 1 76 ? 0.080 9.217 6.063 1.00 96.38 76 GLN A CA 1
ATOM 609 C C . GLN A 1 76 ? -0.466 7.884 6.596 1.00 96.38 76 GLN A C 1
ATOM 611 O O . GLN A 1 76 ? -0.976 7.844 7.705 1.00 96.38 76 GLN A O 1
ATOM 616 N N . PHE A 1 77 ? -0.283 6.768 5.879 1.00 96.88 77 PHE A N 1
ATOM 617 C CA . PHE A 1 77 ? -0.671 5.442 6.392 1.00 96.88 77 PHE A CA 1
ATOM 618 C C . PHE A 1 77 ? 0.071 5.043 7.678 1.00 96.88 77 PHE A C 1
ATOM 620 O O . PHE A 1 77 ? -0.472 4.305 8.500 1.00 96.88 77 PHE A O 1
ATOM 627 N N . VAL A 1 78 ? 1.321 5.485 7.833 1.00 96.00 78 VAL A N 1
ATOM 628 C CA . VAL A 1 78 ? 2.104 5.266 9.056 1.00 96.00 78 VAL A CA 1
ATOM 629 C C . VAL A 1 78 ? 1.654 6.215 10.169 1.00 96.00 78 VAL A C 1
ATOM 631 O O . VAL A 1 78 ? 1.508 5.772 11.302 1.00 96.00 78 VAL A O 1
ATOM 634 N N . GLU A 1 79 ? 1.422 7.492 9.861 1.00 96.38 79 GLU A N 1
ATOM 635 C CA . GLU A 1 79 ? 0.967 8.505 10.828 1.00 96.38 79 GLU A CA 1
ATOM 636 C C . GLU A 1 79 ? -0.434 8.206 11.380 1.00 96.38 79 GLU A C 1
ATOM 638 O O . GLU A 1 79 ? -0.671 8.418 12.566 1.00 96.38 79 GLU A O 1
ATOM 643 N N . 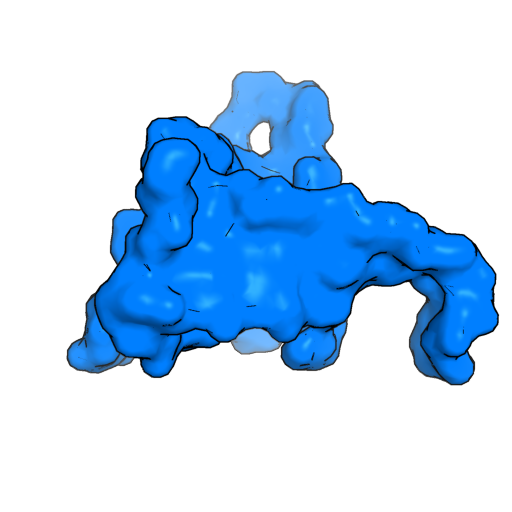ASP A 1 80 ? -1.320 7.642 10.558 1.00 95.94 80 ASP A N 1
ATOM 644 C CA . ASP A 1 80 ? -2.658 7.182 10.954 1.00 95.94 80 ASP A CA 1
ATOM 645 C C . ASP A 1 80 ? -2.644 5.820 11.684 1.00 95.94 80 ASP A C 1
ATOM 647 O O . ASP A 1 80 ? -3.704 5.264 11.968 1.00 95.94 80 ASP A O 1
ATOM 651 N N . ASP A 1 81 ? -1.462 5.252 11.951 1.00 96.19 81 ASP A N 1
ATOM 652 C CA . ASP A 1 81 ? -1.268 3.928 12.555 1.00 96.19 81 ASP A CA 1
ATOM 653 C C . ASP A 1 81 ? -2.071 2.813 11.855 1.00 96.19 81 ASP A C 1
ATOM 655 O O . ASP A 1 81 ? -2.710 1.973 12.476 1.00 96.19 81 ASP A O 1
ATOM 659 N N . LEU A 1 82 ? -2.059 2.783 10.519 1.00 96.88 82 LEU A N 1
ATOM 660 C CA . LEU A 1 82 ? -2.793 1.767 9.749 1.00 96.88 82 LEU A CA 1
ATOM 661 C C . LEU A 1 82 ? -1.937 0.548 9.400 1.00 96.88 82 LEU A C 1
ATOM 663 O O . LEU A 1 82 ? -2.464 -0.539 9.140 1.00 96.88 82 LEU A O 1
ATOM 667 N N . ILE A 1 83 ? -0.614 0.716 9.349 1.00 97.31 83 ILE A N 1
ATOM 668 C CA . ILE A 1 83 ? 0.313 -0.369 9.020 1.00 97.31 83 ILE A CA 1
ATOM 669 C C . ILE A 1 83 ? 0.465 -1.286 10.237 1.00 97.31 83 ILE A C 1
ATOM 671 O O . ILE A 1 83 ? 1.018 -0.895 11.262 1.00 97.31 83 ILE A O 1
ATOM 675 N N . GLU A 1 84 ? -0.008 -2.525 10.119 1.00 97.56 84 GLU A N 1
ATOM 676 C CA . GLU A 1 84 ? 0.109 -3.542 11.171 1.00 97.56 84 GLU A CA 1
ATOM 677 C C . GLU A 1 84 ? 1.497 -4.183 11.146 1.00 97.56 84 GLU A C 1
ATOM 679 O O . GLU A 1 84 ? 2.169 -4.280 12.169 1.00 97.56 84 GLU A O 1
ATOM 684 N N . THR A 1 85 ? 1.929 -4.642 9.969 1.00 97.56 85 THR A N 1
ATOM 685 C CA . THR A 1 85 ? 3.233 -5.282 9.796 1.00 97.56 85 THR A CA 1
ATOM 686 C C . THR A 1 85 ? 3.683 -5.274 8.336 1.00 97.56 85 THR A C 1
ATOM 688 O O . THR A 1 85 ? 2.867 -5.189 7.412 1.00 97.56 85 THR A O 1
ATOM 691 N N . VAL A 1 86 ? 4.996 -5.382 8.137 1.00 97.88 86 VAL A N 1
ATOM 692 C CA . VAL A 1 86 ? 5.646 -5.576 6.838 1.00 97.88 86 VAL A CA 1
ATOM 693 C C . VAL A 1 86 ? 6.585 -6.769 6.961 1.00 97.88 86 VAL A C 1
ATOM 695 O O . VAL A 1 86 ? 7.515 -6.747 7.764 1.00 97.88 86 VAL A O 1
ATOM 698 N N . LEU A 1 87 ? 6.357 -7.802 6.154 1.00 98.12 87 LEU A N 1
ATOM 699 C CA . LEU A 1 87 ? 7.188 -9.004 6.125 1.00 98.12 87 LEU A CA 1
ATOM 700 C C . LEU A 1 87 ? 8.003 -9.014 4.835 1.00 98.12 87 LEU A C 1
ATOM 702 O O . LEU A 1 87 ? 7.423 -9.043 3.751 1.00 98.12 87 LEU A O 1
ATOM 706 N N . LEU A 1 88 ? 9.331 -9.004 4.943 1.00 97.62 88 LEU A N 1
ATOM 707 C CA . LEU A 1 88 ? 10.215 -9.204 3.796 1.00 97.62 88 LEU A CA 1
ATOM 708 C C . LEU A 1 88 ? 10.298 -10.696 3.470 1.00 97.62 88 LEU A C 1
ATOM 710 O O . LEU A 1 88 ? 10.565 -11.513 4.351 1.00 97.62 88 LEU A O 1
ATOM 714 N N . MET A 1 89 ? 10.078 -11.043 2.207 1.00 96.44 89 MET A N 1
ATOM 715 C CA . MET A 1 89 ? 10.207 -12.411 1.717 1.00 96.44 89 MET A CA 1
ATOM 716 C C . MET A 1 89 ? 11.564 -12.625 1.033 1.00 96.44 89 MET A C 1
ATOM 718 O O . MET A 1 89 ? 12.149 -11.663 0.528 1.00 96.44 89 MET A O 1
ATOM 722 N N . PRO A 1 90 ? 12.059 -13.874 0.974 1.00 95.00 90 PRO A N 1
ATOM 723 C CA . PRO A 1 90 ? 13.250 -14.209 0.201 1.00 95.00 90 PRO A CA 1
ATOM 724 C C . PRO A 1 90 ? 13.115 -13.859 -1.289 1.00 95.00 90 PRO A C 1
ATOM 726 O O . PRO A 1 90 ? 12.018 -13.859 -1.853 1.00 95.00 90 PRO A O 1
ATOM 729 N N . GLU A 1 91 ? 14.251 -13.605 -1.931 1.00 94.00 91 GLU A N 1
ATOM 730 C CA . GLU A 1 91 ? 14.356 -13.471 -3.388 1.00 94.00 91 GLU A CA 1
ATOM 731 C C . GLU A 1 91 ? 14.027 -14.789 -4.105 1.00 94.00 91 GLU A C 1
ATOM 733 O O . GLU A 1 91 ? 14.100 -15.868 -3.514 1.00 94.00 91 GLU A O 1
ATOM 738 N N . ASN A 1 92 ? 13.686 -14.708 -5.396 1.00 92.06 92 ASN A N 1
ATOM 739 C CA . ASN A 1 92 ? 13.368 -15.861 -6.257 1.00 92.06 92 ASN A CA 1
ATOM 740 C C . ASN A 1 92 ? 12.228 -16.768 -5.745 1.00 92.06 92 ASN A C 1
ATOM 742 O O . ASN A 1 92 ? 12.109 -17.918 -6.166 1.00 92.06 92 ASN A O 1
ATOM 746 N N . LEU A 1 93 ? 11.374 -16.264 -4.848 1.00 93.00 93 LEU A N 1
ATOM 747 C CA . LEU A 1 93 ? 10.215 -17.004 -4.346 1.00 93.00 93 LEU A CA 1
ATOM 748 C C . LEU A 1 93 ? 9.094 -17.109 -5.395 1.00 93.00 93 LEU A C 1
ATOM 750 O O . LEU A 1 93 ? 8.331 -18.074 -5.401 1.00 93.00 93 LEU A O 1
ATOM 754 N N . PHE A 1 94 ? 8.980 -16.114 -6.279 1.00 89.06 94 PHE A N 1
ATOM 755 C CA . PHE A 1 94 ? 7.947 -16.060 -7.311 1.00 89.06 94 PHE A CA 1
ATOM 756 C C . PHE A 1 94 ? 8.504 -16.480 -8.670 1.00 89.06 94 PHE A C 1
ATOM 758 O O . PHE A 1 94 ? 9.497 -15.936 -9.135 1.00 89.06 94 PHE A O 1
ATOM 765 N N . TYR A 1 95 ? 7.800 -17.373 -9.369 1.00 85.19 95 TYR A N 1
ATOM 766 C CA . TYR A 1 95 ? 8.214 -17.885 -10.685 1.00 85.19 95 TYR A CA 1
ATOM 767 C C . TYR A 1 95 ? 8.441 -16.802 -11.754 1.00 85.19 95 TYR A C 1
ATOM 769 O O . TYR A 1 95 ? 9.181 -17.026 -12.706 1.00 85.19 95 TYR A O 1
ATOM 777 N N . ASN A 1 96 ? 7.809 -15.636 -11.601 1.00 83.19 96 ASN A N 1
ATOM 778 C CA . ASN A 1 96 ? 7.798 -14.578 -12.611 1.00 83.19 96 ASN A CA 1
ATOM 779 C C . ASN A 1 96 ? 8.766 -13.420 -12.311 1.00 83.19 96 ASN A C 1
ATOM 781 O O . ASN A 1 96 ? 8.807 -12.464 -13.080 1.00 83.19 96 ASN A O 1
ATOM 785 N N . THR A 1 97 ? 9.504 -13.451 -11.196 1.00 85.31 97 THR A N 1
ATOM 786 C CA . THR A 1 97 ? 10.459 -12.388 -10.844 1.00 85.31 97 THR A CA 1
ATOM 787 C C . THR A 1 97 ? 11.522 -12.876 -9.868 1.00 85.31 97 THR A C 1
ATOM 789 O O . THR A 1 97 ? 11.242 -13.635 -8.944 1.00 85.31 97 THR A O 1
ATOM 792 N N . THR A 1 98 ? 12.752 -12.403 -10.053 1.00 88.12 98 THR A N 1
ATOM 793 C CA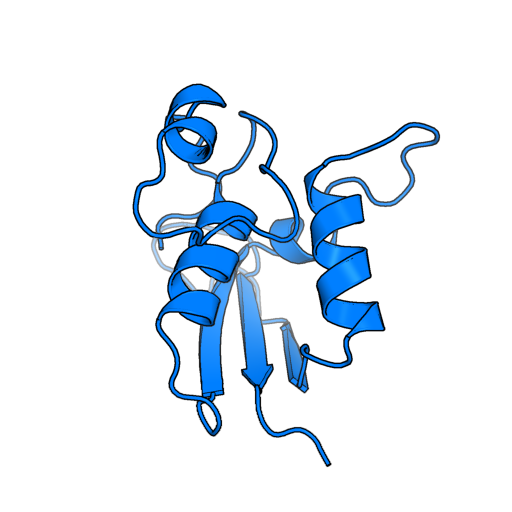 . THR A 1 98 ? 13.866 -12.682 -9.141 1.00 88.12 98 THR A CA 1
ATOM 794 C C . THR A 1 98 ? 13.868 -11.758 -7.923 1.00 88.12 98 THR A C 1
ATOM 796 O O . THR A 1 98 ? 14.484 -12.076 -6.908 1.00 88.12 98 THR A O 1
ATOM 799 N N . SER A 1 99 ? 13.160 -10.626 -7.992 1.00 87.44 99 SER A N 1
ATOM 800 C CA . SER A 1 99 ? 13.114 -9.639 -6.914 1.00 87.44 99 SER A CA 1
ATOM 801 C C . SER A 1 99 ? 12.447 -10.189 -5.654 1.00 87.44 99 SER A C 1
ATOM 803 O O . SER A 1 99 ? 11.472 -10.941 -5.723 1.00 87.44 99 SER A O 1
ATOM 805 N N . ALA A 1 100 ? 12.931 -9.753 -4.490 1.00 93.50 100 ALA A N 1
ATOM 806 C CA . ALA A 1 100 ? 12.231 -9.969 -3.230 1.00 93.50 100 ALA A CA 1
ATOM 807 C C . ALA A 1 100 ? 10.856 -9.283 -3.246 1.00 93.50 100 ALA A C 1
ATOM 809 O O . ALA A 1 100 ? 10.690 -8.176 -3.768 1.00 93.50 100 ALA A O 1
ATOM 810 N N . GLY A 1 101 ? 9.875 -9.941 -2.632 1.00 95.06 101 GLY A N 1
ATOM 811 C CA . GLY A 1 101 ? 8.569 -9.355 -2.356 1.00 95.06 101 GLY A CA 1
ATOM 812 C C . GLY A 1 101 ? 8.402 -9.009 -0.880 1.00 95.06 101 GLY A C 1
ATOM 813 O O . GLY A 1 101 ? 9.174 -9.438 -0.022 1.00 95.06 101 GLY A O 1
ATOM 814 N N . ILE A 1 102 ? 7.341 -8.275 -0.576 1.00 97.25 102 ILE A N 1
ATOM 815 C CA . ILE A 1 102 ? 6.870 -8.017 0.781 1.00 97.25 102 ILE A CA 1
ATOM 816 C C . ILE A 1 102 ? 5.426 -8.477 0.944 1.00 97.25 102 ILE A C 1
ATOM 818 O O . ILE A 1 102 ? 4.655 -8.482 -0.016 1.00 97.25 102 ILE A O 1
ATOM 822 N N . ILE A 1 103 ? 5.050 -8.800 2.177 1.00 98.00 103 ILE A N 1
ATOM 823 C CA . ILE A 1 103 ? 3.653 -8.844 2.605 1.00 98.00 103 ILE A CA 1
ATOM 824 C C . ILE A 1 103 ? 3.406 -7.595 3.443 1.00 98.00 103 ILE A C 1
ATOM 826 O O . ILE A 1 103 ? 3.971 -7.452 4.527 1.00 98.00 103 ILE A O 1
ATOM 830 N N . LEU A 1 104 ? 2.569 -6.692 2.938 1.00 98.38 104 LEU A N 1
ATOM 831 C CA . LEU A 1 104 ? 2.094 -5.524 3.670 1.00 98.38 104 LEU A CA 1
ATOM 832 C C . LEU A 1 104 ? 0.746 -5.853 4.304 1.00 98.38 104 LEU A C 1
ATOM 834 O O . LEU A 1 104 ? -0.198 -6.210 3.594 1.00 98.38 104 LEU A O 1
ATOM 838 N N . VAL A 1 105 ? 0.648 -5.704 5.621 1.00 98.38 105 VAL A N 1
ATOM 839 C CA . VAL A 1 105 ? -0.597 -5.897 6.367 1.00 98.38 105 VAL A CA 1
ATOM 840 C C . VAL A 1 105 ? -1.097 -4.550 6.872 1.00 98.38 105 VAL A C 1
ATOM 842 O O . VAL A 1 105 ? -0.364 -3.815 7.533 1.00 98.38 105 VAL A O 1
ATOM 845 N N . ILE A 1 106 ? -2.360 -4.248 6.576 1.00 97.94 106 ILE A N 1
ATOM 846 C CA . ILE A 1 106 ? -3.057 -3.042 7.036 1.00 97.94 106 ILE A CA 1
ATOM 847 C C . ILE A 1 106 ? -4.244 -3.455 7.893 1.00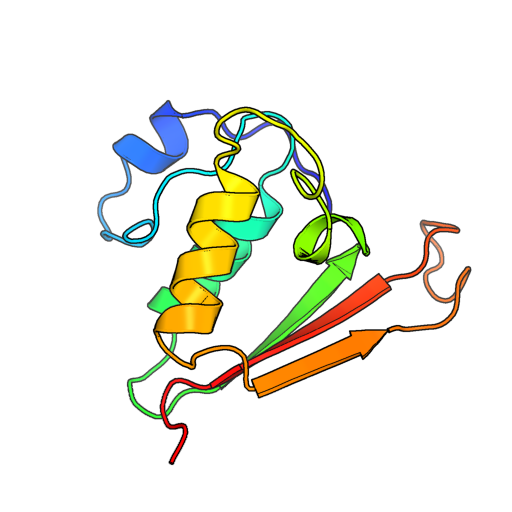 97.94 106 ILE A C 1
ATOM 849 O O . ILE A 1 106 ? -5.003 -4.351 7.512 1.00 97.94 106 ILE A O 1
ATOM 853 N N . ASN A 1 107 ? -4.414 -2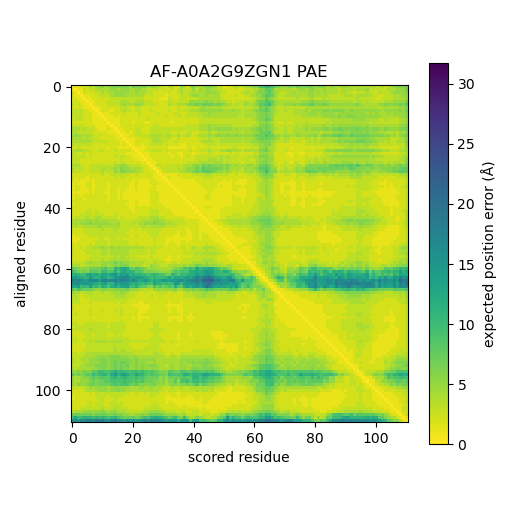.783 9.027 1.00 97.50 107 ASN A N 1
ATOM 854 C CA . ASN A 1 107 ? -5.467 -3.042 9.996 1.00 97.50 107 ASN A CA 1
ATOM 855 C C . ASN A 1 107 ? -6.209 -1.738 10.322 1.00 97.50 107 ASN A C 1
ATOM 857 O O . ASN A 1 107 ? -5.590 -0.758 10.719 1.00 97.50 107 ASN A O 1
ATOM 861 N N . ARG A 1 108 ? -7.537 -1.725 10.144 1.00 95.19 108 ARG A N 1
ATOM 862 C CA . ARG A 1 108 ? -8.383 -0.555 10.450 1.00 95.19 108 ARG A CA 1
ATOM 863 C C . ARG A 1 108 ? -8.805 -0.466 11.912 1.00 95.19 108 ARG A C 1
ATOM 865 O O . ARG A 1 108 ? -9.313 0.568 12.330 1.00 95.19 108 ARG A O 1
ATOM 872 N N . GLU A 1 109 ? -8.588 -1.534 12.667 1.00 93.62 109 GLU A N 1
ATOM 873 C CA . GLU A 1 109 ? -8.870 -1.624 14.094 1.00 93.62 109 GLU A CA 1
ATOM 874 C C . GLU A 1 109 ? -7.575 -1.984 14.835 1.00 93.62 109 GLU A C 1
ATOM 876 O O . GLU A 1 109 ? -7.433 -3.057 15.430 1.00 93.62 109 GLU A O 1
ATOM 881 N N . LYS A 1 110 ? -6.571 -1.104 14.734 1.00 86.75 110 LYS A N 1
ATOM 882 C CA . LYS A 1 110 ? -5.435 -1.127 15.661 1.00 86.75 110 LYS A CA 1
ATOM 883 C C . LYS A 1 110 ? -5.857 -0.498 16.986 1.00 86.75 110 LYS A C 1
ATOM 885 O O . LYS A 1 110 ? -6.628 0.460 17.006 1.00 86.75 110 LYS A O 1
ATOM 890 N N . LYS A 1 111 ? -5.410 -1.118 18.076 1.00 67.31 111 LYS A N 1
ATOM 891 C CA . LYS A 1 111 ? -5.674 -0.710 19.457 1.00 67.31 111 LYS A CA 1
ATOM 892 C C . LYS A 1 111 ? -4.423 -0.111 20.066 1.00 67.31 111 LYS A C 1
ATOM 894 O O . LYS A 1 111 ? -3.343 -0.677 19.786 1.00 67.31 111 LYS A O 1
#

Sequence (111 aa):
PMWNQDTFTQATYENDTYNRFVYGYPSNSSADWGWIQHMFKSLKKDGRMAVVLDTGAVSRGSGNKGSNKERDIRKQFVEDDLIETVLLMPENLFYNTTSAGIILVINREKK

Foldseek 3Di:
DPEQQLPDDPCNQVPDPLCQQVLFAAHSRTCPLVVVSVVVSVADLQGKDKDKYFPCLVPPPPPDPDDHSSVSSVVVCVVVVFWPDKAWAQAPPDPVHRGIMIITMTGSDDD

Nearest PDB structures (foldseek):
  7vru-assembly1_A  TM=9.553E-01  e=2.289E-07  Aquipseudomonas alcaligenes
  7vs4-assembly1_A  TM=9.552E-01  e=3.588E-07  Aquipseudomonas alcaligenes
  7cvx-assembly1_B  TM=4.499E-01  e=2.432E-01  Niastella koreensis GR20-10
  7cvu-assembly1_A  TM=4.578E-01  e=8.788E-01  Niastella koreensis GR20-10
  7cvu-assembly2_B  TM=4.629E-01  e=1.066E+00  Niastella koreensis GR20-10

Radius of gyration: 13.87 Å; Cα contacts (8 Å, |Δi|>4): 172; chains: 1; bounding box: 33×34×37 Å

Solvent-accessible surface area (backbone atoms only — not comparable to full-atom values): 6512 Å² total; per-residue (Å²): 113,81,68,59,43,48,87,58,48,70,67,63,61,73,68,44,91,76,73,40,58,80,67,55,65,43,49,53,75,30,38,52,65,45,52,50,32,48,54,59,60,70,43,58,75,80,26,70,51,74,47,60,40,46,57,54,82,84,46,49,53,66,91,54,94,65,92,36,52,51,38,54,31,52,47,50,43,53,75,69,55,28,64,70,50,75,44,83,47,67,58,57,73,46,97,88,43,64,62,39,34,27,41,43,29,40,30,61,65,68,130

Secondary structure (DSSP, 8-state):
--TT-----HHHHHT-TT---TT-PPPTT--HHHHHHHHHHHS-TT-EEEEEEETHHHHTTTT-SS--HHHHHHHHHHHTT-EEEEEEPPTT-BTTBSS-EEEEEEES---

Organism: NCBI:txid2014278

Mean predicted aligned error: 3.73 Å